Protein AF-A0A433MSZ1-F1 (afdb_monomer_lite)

Structure (mmCIF, N/CA/C/O backbone):
data_AF-A0A433MSZ1-F1
#
_entry.id   AF-A0A433MSZ1-F1
#
loop_
_atom_site.group_PDB
_atom_site.id
_atom_site.type_symbol
_atom_site.label_atom_id
_atom_site.label_alt_id
_atom_site.label_comp_id
_atom_site.label_asym_id
_atom_site.label_entity_id
_atom_site.label_seq_id
_atom_site.pdbx_PDB_ins_code
_atom_site.Cartn_x
_atom_site.Cartn_y
_atom_site.Cartn_z
_atom_site.occupancy
_atom_site.B_iso_or_equiv
_atom_site.auth_seq_id
_atom_site.auth_comp_id
_atom_site.auth_asym_id
_atom_site.auth_atom_id
_atom_site.pdbx_PDB_model_num
ATOM 1 N N . MET A 1 1 ? -8.673 -5.444 0.296 1.00 95.88 1 MET A N 1
ATOM 2 C CA . MET A 1 1 ? -7.773 -5.894 -0.797 1.00 95.88 1 MET A CA 1
ATOM 3 C C . MET A 1 1 ? -6.386 -6.208 -0.228 1.00 95.88 1 MET A C 1
ATOM 5 O O . MET A 1 1 ? -6.173 -5.918 0.942 1.00 95.88 1 MET A O 1
ATOM 9 N N . LEU A 1 2 ? -5.460 -6.829 -0.975 1.00 97.38 2 LEU A N 1
ATOM 10 C CA . LEU A 1 2 ? -4.060 -7.005 -0.524 1.00 97.38 2 LEU A CA 1
ATOM 11 C C . LEU A 1 2 ? -3.270 -5.706 -0.738 1.00 97.38 2 LEU A C 1
ATOM 13 O O . LEU A 1 2 ? -3.558 -5.018 -1.713 1.00 97.38 2 LEU A O 1
ATOM 17 N N . PRO A 1 3 ? -2.281 -5.351 0.099 1.00 97.31 3 PRO A N 1
ATOM 18 C CA . PRO A 1 3 ? -1.438 -4.195 -0.191 1.00 97.31 3 PRO A CA 1
ATOM 19 C C . PRO A 1 3 ? -0.696 -4.382 -1.532 1.00 97.31 3 PRO A C 1
ATOM 21 O O . PRO A 1 3 ? -0.422 -5.528 -1.918 1.00 97.31 3 PRO A O 1
ATOM 24 N N . PRO A 1 4 ? -0.340 -3.293 -2.235 1.00 97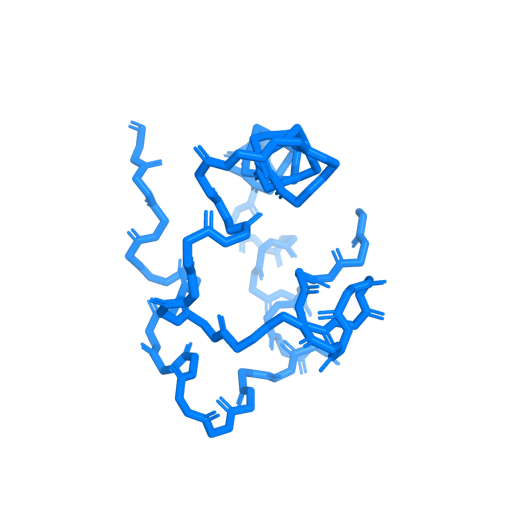.19 4 PRO A N 1
ATOM 25 C CA . PRO A 1 4 ? 0.238 -3.367 -3.579 1.00 97.19 4 PRO A CA 1
ATOM 26 C C . PRO A 1 4 ? 1.475 -4.275 -3.683 1.00 97.19 4 PRO A C 1
ATOM 28 O O . PRO A 1 4 ? 1.546 -5.107 -4.584 1.00 97.19 4 PRO A O 1
ATOM 31 N N . TRP A 1 5 ? 2.383 -4.230 -2.703 1.00 96.62 5 TRP A N 1
ATOM 32 C CA . TRP A 1 5 ? 3.596 -5.064 -2.671 1.00 96.62 5 TRP A CA 1
ATOM 33 C C . TRP A 1 5 ? 3.354 -6.563 -2.457 1.00 96.62 5 TRP A C 1
ATOM 35 O O . TRP A 1 5 ? 4.257 -7.359 -2.698 1.00 96.62 5 TRP A O 1
ATOM 45 N N . LEU A 1 6 ? 2.170 -6.972 -1.987 1.00 97.88 6 LEU A N 1
ATOM 46 C CA . LEU A 1 6 ? 1.798 -8.391 -1.929 1.00 97.88 6 LEU A CA 1
ATOM 47 C C . LEU A 1 6 ? 1.072 -8.848 -3.191 1.00 97.88 6 LEU A C 1
ATOM 49 O O . LEU A 1 6 ? 1.141 -10.027 -3.531 1.00 97.88 6 LEU A O 1
ATOM 53 N N . LYS A 1 7 ? 0.361 -7.943 -3.871 1.00 97.94 7 LYS A N 1
ATOM 54 C CA . LYS A 1 7 ? -0.324 -8.260 -5.126 1.00 97.94 7 LYS A CA 1
ATOM 55 C C . LYS A 1 7 ? 0.654 -8.341 -6.300 1.00 97.94 7 LYS A C 1
ATOM 57 O O . LYS A 1 7 ? 0.549 -9.286 -7.076 1.00 97.94 7 LYS A O 1
ATOM 62 N N . PHE A 1 8 ? 1.568 -7.378 -6.394 1.00 97.31 8 PHE A N 1
ATOM 63 C CA . PHE A 1 8 ? 2.599 -7.283 -7.429 1.00 97.31 8 PHE A CA 1
ATOM 64 C C . PHE A 1 8 ? 3.988 -7.154 -6.783 1.00 97.31 8 PHE A C 1
ATOM 66 O O . PHE A 1 8 ? 4.577 -6.068 -6.775 1.00 97.31 8 PHE A O 1
ATOM 73 N N . PRO A 1 9 ? 4.517 -8.236 -6.182 1.00 96.12 9 PRO A N 1
ATOM 74 C CA . PRO A 1 9 ? 5.837 -8.222 -5.546 1.00 96.12 9 PRO A CA 1
ATOM 75 C C . PRO A 1 9 ? 6.985 -7.906 -6.522 1.00 96.12 9 PRO A C 1
ATOM 77 O O . PRO A 1 9 ? 8.069 -7.511 -6.099 1.00 96.12 9 PRO A O 1
ATOM 80 N N . GLU A 1 10 ? 6.761 -8.072 -7.824 1.00 96.19 10 GLU A N 1
ATOM 81 C CA . GLU A 1 10 ? 7.706 -7.801 -8.903 1.00 96.19 10 GLU A CA 1
ATOM 82 C C . GLU A 1 10 ? 7.784 -6.326 -9.320 1.00 96.19 10 GLU A C 1
ATOM 84 O O . GLU A 1 10 ? 8.700 -5.972 -10.062 1.00 96.19 10 GLU A O 1
ATOM 89 N N . ILE A 1 11 ? 6.864 -5.464 -8.862 1.00 96.38 11 ILE A N 1
ATOM 90 C CA . ILE A 1 11 ? 6.846 -4.031 -9.187 1.00 96.38 11 ILE A CA 1
ATOM 91 C C . ILE A 1 11 ? 7.402 -3.227 -7.994 1.00 96.38 11 ILE A C 1
ATOM 93 O O . ILE A 1 11 ? 6.713 -3.032 -6.990 1.00 96.38 11 ILE A O 1
ATOM 97 N N . PRO A 1 12 ? 8.637 -2.692 -8.075 1.00 94.69 12 PRO A N 1
ATOM 98 C CA . PRO A 1 12 ? 9.206 -1.874 -7.005 1.00 94.69 12 PRO A CA 1
ATOM 99 C C . PRO A 1 12 ? 8.389 -0.595 -6.740 1.00 94.69 12 PRO A C 1
ATOM 101 O O . PRO A 1 12 ? 7.814 -0.047 -7.679 1.00 94.69 12 PRO A O 1
ATOM 104 N N . PRO A 1 13 ? 8.403 -0.031 -5.518 1.00 91.56 13 PRO A N 1
ATOM 105 C CA . PRO A 1 13 ? 7.552 1.104 -5.115 1.00 91.56 13 PRO A CA 1
ATOM 106 C C . PRO A 1 13 ? 7.662 2.367 -5.988 1.00 91.56 13 PRO A C 1
ATOM 108 O O . PRO A 1 13 ? 6.724 3.149 -6.079 1.00 91.56 13 PRO A O 1
ATOM 111 N N . ARG A 1 14 ? 8.800 2.583 -6.659 1.00 90.69 14 ARG A N 1
ATOM 112 C CA . ARG A 1 14 ? 9.036 3.734 -7.559 1.00 90.69 14 ARG A CA 1
ATOM 113 C C . ARG A 1 14 ? 9.044 3.361 -9.044 1.00 90.69 14 ARG A C 1
ATOM 115 O O . ARG A 1 14 ? 9.517 4.135 -9.872 1.00 90.69 14 ARG A O 1
ATOM 122 N N . SER A 1 15 ? 8.584 2.159 -9.376 1.00 95.81 15 SER A N 1
ATOM 123 C CA . SER A 1 15 ? 8.509 1.688 -10.755 1.00 95.81 15 SER A CA 1
ATOM 124 C C . SER A 1 15 ? 7.438 2.439 -11.543 1.00 95.81 15 SER A C 1
ATOM 126 O O . SER A 1 15 ? 6.378 2.770 -11.013 1.00 95.81 15 SER A O 1
ATOM 128 N N . ILE A 1 16 ? 7.682 2.627 -12.842 1.00 95.88 16 ILE A N 1
ATOM 129 C CA . ILE A 1 16 ? 6.665 3.118 -13.781 1.00 95.88 16 ILE A CA 1
ATOM 130 C C . ILE A 1 16 ? 5.465 2.164 -13.892 1.00 95.88 16 ILE A C 1
ATOM 132 O O . ILE A 1 16 ? 4.390 2.598 -14.282 1.00 95.88 16 ILE A O 1
ATOM 136 N N . GLY A 1 17 ? 5.617 0.896 -13.489 1.00 96.25 17 GLY A N 1
ATOM 137 C CA . GLY A 1 17 ? 4.523 -0.082 -13.461 1.00 96.25 17 GLY A CA 1
ATOM 138 C C . GLY A 1 17 ? 3.364 0.281 -12.524 1.00 96.25 17 GLY A C 1
ATOM 139 O O . GLY A 1 17 ? 2.279 -0.248 -12.691 1.00 96.25 17 GLY A O 1
ATOM 140 N N . TRP A 1 18 ? 3.551 1.214 -11.583 1.00 96.38 18 TRP A N 1
ATOM 141 C CA . TRP A 1 18 ? 2.456 1.762 -10.763 1.00 96.38 18 TRP A CA 1
ATOM 142 C C . TRP A 1 18 ? 1.682 2.900 -11.442 1.00 96.38 18 TRP A C 1
ATOM 144 O O . TRP A 1 18 ? 0.756 3.448 -10.855 1.00 96.38 18 TRP A O 1
ATOM 154 N N . ARG A 1 19 ? 2.101 3.304 -12.644 1.00 95.19 19 ARG A N 1
ATOM 155 C CA . ARG A 1 19 ? 1.519 4.402 -13.433 1.00 95.19 19 ARG A CA 1
ATOM 156 C C . ARG A 1 19 ? 1.170 3.973 -14.859 1.00 95.19 19 ARG A C 1
ATOM 158 O O . ARG A 1 19 ? 1.035 4.836 -15.718 1.00 95.19 19 ARG A O 1
ATOM 165 N N . MET A 1 20 ? 1.199 2.666 -15.130 1.00 94.25 20 MET A N 1
ATOM 166 C CA . MET A 1 20 ? 0.800 2.076 -16.403 1.00 94.25 20 MET A CA 1
ATOM 167 C C . MET A 1 20 ? 0.349 0.625 -16.211 1.00 94.25 20 MET A C 1
ATOM 169 O O . MET A 1 20 ? 1.042 -0.160 -15.560 1.00 94.25 20 MET A O 1
ATOM 173 N N . GLY A 1 21 ? -0.740 0.250 -16.885 1.00 94.19 21 GLY A N 1
ATOM 174 C CA . GLY A 1 21 ? -1.243 -1.126 -16.951 1.00 94.19 21 GLY A CA 1
ATOM 175 C C . GLY A 1 21 ? -1.790 -1.634 -15.615 1.00 94.19 21 GLY A C 1
ATOM 176 O O . GLY A 1 21 ? -2.166 -0.849 -14.752 1.00 94.19 21 GLY A O 1
ATOM 177 N N . ASP A 1 22 ? -1.782 -2.955 -15.429 1.00 96.19 22 ASP A N 1
ATOM 178 C CA . ASP A 1 22 ? -2.435 -3.631 -14.297 1.00 96.19 22 ASP A CA 1
ATOM 179 C C . ASP A 1 22 ? -1.994 -3.131 -12.907 1.00 96.19 22 ASP A C 1
ATOM 181 O O . ASP A 1 22 ? -2.761 -3.203 -11.943 1.00 96.19 22 ASP A O 1
ATOM 185 N N . GLY A 1 23 ? -0.755 -2.641 -12.778 1.00 97.00 23 GLY A N 1
ATOM 186 C CA . GLY A 1 23 ? -0.258 -2.083 -11.522 1.00 97.00 23 GLY A CA 1
ATOM 187 C C . GLY A 1 23 ? -0.923 -0.752 -11.165 1.00 97.00 23 GLY A C 1
ATOM 188 O O . GLY A 1 23 ? -1.233 -0.530 -9.996 1.00 97.00 23 GLY A O 1
ATOM 189 N N . GLU A 1 24 ? -1.182 0.107 -12.154 1.00 97.56 24 GLU A N 1
ATOM 190 C CA . GLU A 1 24 ? -1.914 1.365 -11.966 1.00 97.56 24 GLU A CA 1
ATOM 191 C C . GLU A 1 24 ? -3.373 1.096 -11.606 1.00 97.56 24 GLU A C 1
ATOM 193 O O . GLU A 1 24 ? -3.829 1.576 -10.570 1.00 97.56 24 GLU A O 1
ATOM 198 N N . ASP A 1 25 ? -4.060 0.264 -12.393 1.00 97.62 25 ASP A N 1
ATOM 199 C CA . ASP A 1 25 ? -5.470 -0.069 -12.167 1.00 97.62 25 ASP A CA 1
ATOM 200 C C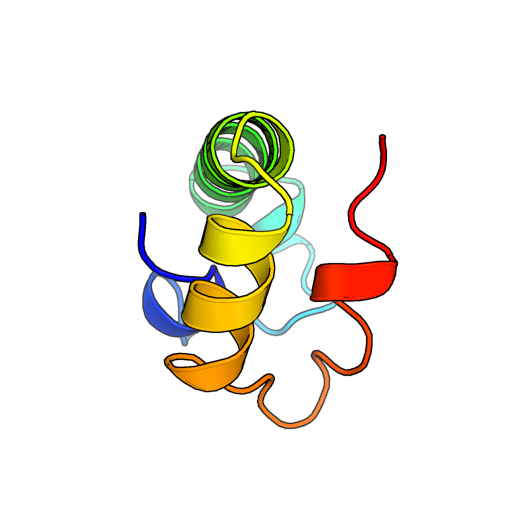 . ASP A 1 25 ? -5.685 -0.622 -10.750 1.00 97.62 25 ASP A C 1
ATOM 202 O O . ASP A 1 25 ? -6.534 -0.146 -9.995 1.00 97.62 25 ASP A O 1
ATOM 206 N N . TYR A 1 26 ? -4.843 -1.570 -10.326 1.00 97.75 26 TYR A N 1
ATOM 207 C CA . TYR A 1 26 ? -4.938 -2.129 -8.981 1.00 97.75 26 TYR A CA 1
ATOM 208 C C . TYR A 1 26 ? -4.597 -1.124 -7.884 1.00 97.75 26 TYR A C 1
ATOM 210 O O . TYR A 1 26 ? -5.199 -1.171 -6.812 1.00 97.75 26 TYR A O 1
ATOM 218 N N . LEU A 1 27 ? -3.597 -0.263 -8.097 1.00 96.19 27 LEU A N 1
ATOM 219 C CA . LEU A 1 27 ? -3.223 0.740 -7.107 1.00 96.19 27 LEU A CA 1
ATOM 220 C C . LEU A 1 27 ? -4.361 1.743 -6.900 1.00 96.19 27 LEU A C 1
ATOM 222 O O . LEU A 1 27 ? -4.640 2.082 -5.753 1.00 96.19 27 LEU A O 1
ATOM 226 N N . LEU A 1 28 ? -5.034 2.164 -7.974 1.00 95.75 28 LEU A N 1
ATOM 227 C CA . LEU A 1 28 ? -6.203 3.042 -7.910 1.00 95.75 28 LEU A CA 1
ATOM 228 C C . LEU A 1 28 ? -7.364 2.372 -7.166 1.00 95.75 28 LEU A C 1
ATOM 230 O O . LEU A 1 28 ? -7.830 2.915 -6.166 1.00 95.75 28 LEU A O 1
ATOM 234 N N . ASP A 1 29 ? -7.747 1.153 -7.559 1.00 97.56 29 ASP A N 1
ATOM 235 C CA . ASP A 1 29 ? -8.805 0.395 -6.876 1.00 97.56 29 ASP A CA 1
ATOM 236 C C . ASP A 1 29 ? -8.480 0.171 -5.391 1.00 97.56 29 ASP A C 1
ATOM 238 O O . ASP A 1 29 ? -9.343 0.248 -4.511 1.00 97.56 29 ASP A O 1
ATOM 242 N N . TRP A 1 30 ? -7.210 -0.122 -5.093 1.00 97.38 30 TRP A N 1
ATOM 243 C CA . TRP A 1 30 ? -6.752 -0.336 -3.729 1.00 97.38 30 TRP A CA 1
ATOM 244 C C . TRP A 1 30 ? -6.818 0.945 -2.901 1.00 97.38 30 TRP A C 1
ATOM 246 O O . TRP A 1 30 ? -7.242 0.879 -1.746 1.00 97.38 30 TRP A O 1
ATOM 256 N N . LEU A 1 31 ? -6.412 2.087 -3.467 1.00 96.00 31 LEU A N 1
ATOM 257 C CA . LEU A 1 31 ? -6.472 3.391 -2.805 1.00 96.00 31 LEU A CA 1
ATOM 258 C C . LEU A 1 31 ? -7.919 3.779 -2.504 1.00 96.00 31 LEU A C 1
ATOM 260 O O . LEU A 1 31 ? -8.215 4.092 -1.352 1.00 96.00 31 LEU A O 1
ATOM 264 N N . ASP A 1 32 ? -8.821 3.663 -3.479 1.00 96.38 32 ASP A N 1
ATOM 265 C CA . ASP A 1 32 ? -10.250 3.940 -3.299 1.00 96.38 32 ASP A CA 1
ATOM 266 C C . ASP A 1 32 ? -10.848 3.074 -2.185 1.00 96.38 32 ASP A C 1
ATOM 268 O O . ASP A 1 32 ? -11.505 3.571 -1.263 1.00 96.38 32 ASP A O 1
ATOM 272 N N . TRP A 1 33 ? -10.564 1.768 -2.213 1.00 97.06 33 TRP A N 1
ATOM 273 C CA . TRP A 1 33 ? -11.002 0.858 -1.163 1.00 97.06 33 TRP A CA 1
ATOM 274 C C . TRP A 1 33 ? -10.421 1.242 0.203 1.00 97.06 33 TRP A C 1
ATOM 276 O O . TRP A 1 33 ? -11.175 1.337 1.173 1.00 97.06 33 TRP A O 1
ATOM 286 N N . PHE A 1 34 ? -9.104 1.446 0.301 1.00 96.56 34 PHE A N 1
ATOM 287 C CA . PHE A 1 34 ? -8.409 1.685 1.566 1.00 96.56 34 PHE A CA 1
ATOM 288 C C . PHE A 1 34 ? -8.814 3.017 2.199 1.00 96.56 34 PHE A C 1
ATOM 290 O O . PHE A 1 34 ? -9.069 3.070 3.402 1.00 96.56 34 PHE A O 1
ATOM 297 N N . LEU A 1 35 ? -8.919 4.082 1.402 1.00 94.75 35 LEU A N 1
ATOM 298 C CA . LEU A 1 35 ? -9.309 5.415 1.864 1.00 94.75 35 LEU A CA 1
ATOM 299 C C . LEU A 1 35 ? -10.793 5.498 2.229 1.00 94.75 35 LEU A C 1
ATOM 301 O O . LEU A 1 35 ? -11.151 6.290 3.100 1.00 94.75 35 LEU A O 1
ATOM 305 N N . GLY A 1 36 ? -11.633 4.647 1.634 1.00 95.50 36 GLY A N 1
ATOM 306 C CA . GLY A 1 36 ? -13.034 4.482 2.019 1.00 95.50 36 GLY A CA 1
ATOM 307 C C . GLY A 1 36 ? -13.251 3.748 3.350 1.00 95.50 36 GLY A C 1
ATOM 308 O O . GLY A 1 36 ? -14.376 3.732 3.848 1.00 95.50 36 GLY A O 1
ATOM 309 N N . GLN A 1 37 ? -12.214 3.135 3.937 1.00 96.06 37 GLN A N 1
ATOM 310 C CA . GLN A 1 37 ? -12.324 2.460 5.233 1.00 96.06 37 GLN A CA 1
ATOM 311 C C . GLN A 1 37 ? -12.223 3.447 6.405 1.00 96.06 37 GLN A C 1
ATOM 313 O O . GLN A 1 37 ? -11.554 4.481 6.333 1.00 96.06 37 GLN A O 1
ATOM 318 N N . ASP A 1 38 ? -12.829 3.088 7.537 1.00 96.31 38 ASP A N 1
ATOM 319 C CA . ASP A 1 38 ? -12.673 3.845 8.777 1.00 96.31 38 ASP A CA 1
ATOM 320 C C . ASP A 1 38 ? -11.234 3.767 9.338 1.00 96.31 38 ASP A C 1
ATOM 322 O O . ASP A 1 38 ? -10.395 2.966 8.918 1.00 96.31 38 ASP A O 1
ATOM 326 N N . GLU A 1 39 ? -10.915 4.638 10.294 1.00 94.88 39 GLU A N 1
ATOM 327 C CA . GLU A 1 39 ? -9.579 4.717 10.897 1.00 94.88 39 GLU A CA 1
ATOM 328 C C . GLU A 1 39 ? -9.147 3.431 11.618 1.00 94.88 39 GLU A C 1
ATOM 330 O O . GLU A 1 39 ? -7.991 3.029 11.487 1.00 94.88 39 GLU A O 1
ATOM 335 N N . VAL A 1 40 ? -10.061 2.750 12.313 1.00 97.00 40 VAL A N 1
ATOM 336 C CA . VAL A 1 40 ? -9.762 1.504 13.036 1.00 97.00 40 VAL A CA 1
ATOM 337 C C . VAL A 1 40 ? -9.417 0.397 12.045 1.00 97.00 40 VAL A C 1
ATOM 339 O O . VAL A 1 40 ? -8.420 -0.305 12.216 1.00 97.00 40 VAL A O 1
ATOM 342 N N . THR A 1 41 ? -10.198 0.278 10.974 1.00 96.62 41 THR A N 1
ATOM 343 C CA . THR A 1 41 ? -9.983 -0.695 9.903 1.00 96.62 41 THR A CA 1
ATOM 344 C C . THR A 1 41 ? -8.657 -0.443 9.183 1.00 96.62 41 THR A C 1
ATOM 346 O O . THR A 1 41 ? -7.883 -1.383 8.983 1.00 96.62 41 THR A O 1
ATOM 349 N N . ARG A 1 42 ? -8.332 0.816 8.858 1.00 95.94 42 ARG A N 1
ATOM 350 C CA . ARG A 1 42 ? -7.036 1.179 8.251 1.00 95.94 42 ARG A CA 1
ATOM 351 C C . ARG A 1 42 ? -5.860 0.876 9.178 1.00 95.94 42 ARG A C 1
ATOM 353 O O . ARG A 1 42 ? -4.873 0.298 8.728 1.00 95.94 42 ARG A O 1
ATOM 360 N N . ALA A 1 43 ? -5.973 1.192 10.469 1.00 95.69 43 ALA A N 1
ATOM 361 C CA . ALA A 1 43 ? -4.930 0.914 11.457 1.00 95.69 43 ALA A CA 1
ATOM 362 C C . ALA A 1 43 ? -4.707 -0.596 11.657 1.00 95.69 43 ALA A C 1
ATOM 364 O O . ALA A 1 43 ? -3.565 -1.070 11.675 1.00 95.69 43 ALA A O 1
ATOM 365 N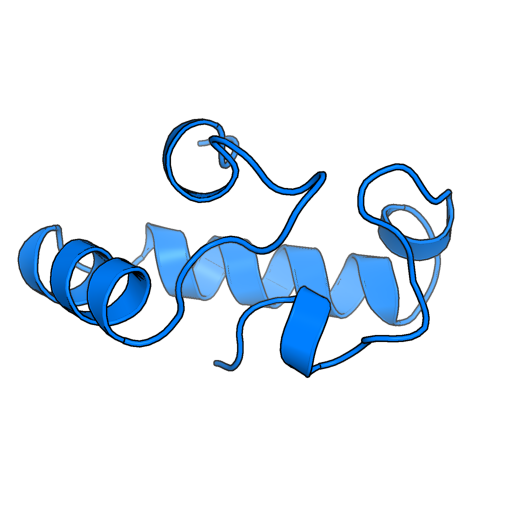 N . ALA A 1 44 ? -5.790 -1.375 11.743 1.00 97.50 44 ALA A N 1
ATOM 366 C CA . ALA A 1 44 ? -5.725 -2.832 11.822 1.00 97.50 44 ALA A CA 1
ATOM 367 C C . ALA A 1 44 ? -5.093 -3.437 10.559 1.00 97.50 44 ALA A C 1
ATOM 369 O O . ALA A 1 44 ? -4.278 -4.359 10.648 1.00 97.50 44 ALA A O 1
ATOM 370 N N . PHE A 1 45 ? -5.419 -2.892 9.384 1.00 97.38 45 PHE A N 1
ATOM 371 C CA . PHE A 1 45 ? -4.826 -3.309 8.119 1.00 97.38 45 PHE A CA 1
ATOM 372 C C . PHE A 1 45 ? -3.320 -3.026 8.068 1.00 97.38 45 PHE A C 1
ATOM 374 O O . PHE A 1 45 ? -2.551 -3.942 7.778 1.00 97.38 45 PHE A O 1
ATOM 381 N N . ALA A 1 46 ? -2.891 -1.808 8.414 1.00 95.69 46 ALA A N 1
ATOM 382 C CA . ALA A 1 46 ? -1.479 -1.423 8.446 1.00 95.69 46 ALA A CA 1
ATOM 383 C C . ALA A 1 46 ? -0.669 -2.249 9.462 1.00 95.69 46 ALA A C 1
ATOM 385 O O . ALA A 1 46 ? 0.477 -2.606 9.205 1.00 95.69 46 ALA A O 1
ATOM 386 N N . THR A 1 47 ? -1.289 -2.632 10.585 1.00 96.31 47 THR A N 1
ATOM 387 C CA . THR A 1 47 ? -0.681 -3.541 11.573 1.00 96.31 47 THR A CA 1
ATOM 388 C C . THR A 1 47 ? -0.512 -4.954 11.014 1.00 96.31 47 THR A C 1
ATOM 390 O O . THR A 1 47 ? 0.512 -5.598 11.229 1.00 96.31 47 THR A O 1
ATOM 393 N N . ARG A 1 48 ? -1.520 -5.458 10.292 1.00 97.69 48 ARG A N 1
ATOM 394 C CA . ARG A 1 48 ? -1.493 -6.799 9.693 1.00 97.69 48 ARG A CA 1
ATOM 395 C C . ARG A 1 48 ? -0.503 -6.898 8.533 1.00 97.69 48 ARG A C 1
ATOM 397 O O . ARG A 1 48 ? 0.093 -7.954 8.332 1.00 97.69 48 ARG A O 1
ATOM 404 N N . PHE A 1 49 ? -0.365 -5.828 7.760 1.00 97.19 49 PHE A N 1
ATOM 405 C CA . PHE A 1 49 ? 0.442 -5.775 6.552 1.00 97.19 49 PHE A CA 1
ATOM 406 C C . PHE A 1 49 ? 1.450 -4.633 6.647 1.00 97.19 49 PHE A C 1
ATOM 408 O O . PHE A 1 49 ? 1.237 -3.561 6.081 1.00 97.19 49 PHE A O 1
ATOM 415 N N . ALA A 1 50 ? 2.546 -4.878 7.365 1.00 95.94 50 ALA A N 1
ATOM 416 C CA . ALA A 1 50 ? 3.613 -3.900 7.532 1.00 95.94 50 ALA A CA 1
ATOM 417 C C . ALA A 1 50 ? 4.218 -3.476 6.182 1.00 95.94 50 ALA A C 1
ATOM 419 O O . ALA A 1 50 ? 4.356 -4.292 5.264 1.00 95.94 50 ALA A O 1
ATOM 420 N N . GLU A 1 51 ? 4.588 -2.199 6.089 1.00 96.75 51 GLU A N 1
ATOM 421 C CA . GLU A 1 51 ? 5.300 -1.638 4.942 1.00 96.75 51 GLU A CA 1
ATOM 422 C C . GLU A 1 51 ? 6.687 -2.296 4.831 1.00 96.75 51 GLU A C 1
ATOM 424 O O . GLU A 1 51 ? 7.455 -2.284 5.799 1.00 96.75 51 GLU A O 1
ATOM 429 N N . PRO A 1 52 ? 7.028 -2.909 3.688 1.00 96.00 52 PRO A N 1
ATOM 43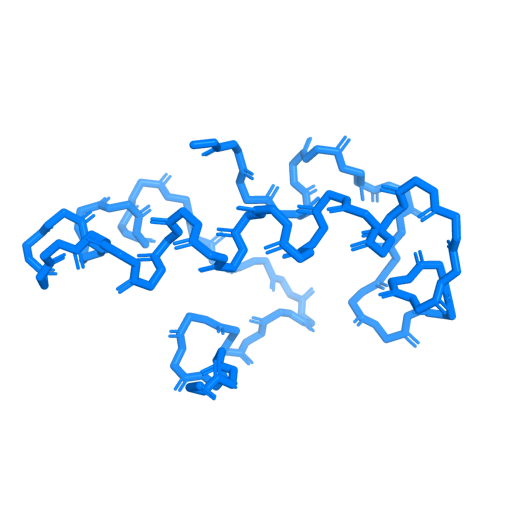0 C CA . PRO A 1 52 ? 8.373 -3.410 3.459 1.00 96.00 52 PRO A CA 1
ATOM 431 C C . PRO A 1 52 ? 9.333 -2.261 3.123 1.00 96.00 52 PRO A C 1
ATOM 433 O O . PRO A 1 52 ? 8.924 -1.129 2.861 1.00 96.00 52 PRO A O 1
ATOM 436 N N . LEU A 1 53 ? 10.631 -2.575 3.071 1.00 93.75 53 LEU A N 1
ATOM 437 C CA . LEU A 1 53 ? 11.671 -1.617 2.693 1.00 93.75 53 LEU A CA 1
ATOM 438 C C . LEU A 1 53 ? 11.343 -0.935 1.351 1.00 93.75 53 LEU A C 1
ATOM 440 O O . LEU A 1 53 ? 11.075 -1.602 0.348 1.00 93.75 53 LEU A O 1
ATOM 444 N N . GLY A 1 54 ? 11.409 0.394 1.324 1.00 92.62 54 GLY A N 1
ATOM 445 C CA . GLY A 1 54 ? 11.105 1.231 0.165 1.00 92.62 54 GLY A CA 1
ATOM 446 C C . GLY A 1 54 ? 9.642 1.671 0.037 1.00 92.62 54 GLY A C 1
ATOM 447 O O . GLY A 1 54 ? 9.356 2.458 -0.870 1.00 92.62 54 GLY A O 1
ATOM 448 N N . TRP A 1 55 ? 8.743 1.174 0.895 1.00 94.69 55 TRP A N 1
ATOM 449 C CA . TRP A 1 55 ? 7.325 1.558 0.977 1.00 94.69 55 TRP A CA 1
ATOM 450 C C . TRP A 1 55 ? 7.010 2.399 2.220 1.00 94.69 55 TRP A C 1
ATOM 452 O O . TRP A 1 55 ? 5.849 2.538 2.597 1.00 94.69 55 TRP A O 1
ATOM 462 N N . GLU A 1 56 ? 8.031 2.948 2.872 1.00 93.75 56 GLU A N 1
ATOM 463 C CA . GLU A 1 56 ? 7.874 3.679 4.122 1.00 93.75 56 GLU A CA 1
ATOM 464 C C . GLU A 1 56 ? 6.947 4.888 3.952 1.00 93.75 56 GLU A C 1
ATOM 466 O O . GLU A 1 56 ? 7.103 5.709 3.044 1.00 93.75 56 GLU A O 1
ATOM 471 N N . GLY A 1 57 ? 5.980 5.001 4.858 1.00 92.19 57 GLY A N 1
ATOM 472 C CA . GLY A 1 57 ? 4.984 6.060 4.856 1.00 92.19 57 GLY A CA 1
ATOM 473 C C . GLY A 1 57 ? 3.898 5.894 3.794 1.00 92.19 57 GLY A C 1
ATOM 474 O O . GLY A 1 57 ? 3.081 6.801 3.650 1.00 92.19 57 GLY A O 1
ATOM 475 N N . PHE A 1 58 ? 3.839 4.776 3.064 1.00 93.56 58 PHE A N 1
ATOM 476 C CA . PHE A 1 58 ? 2.815 4.535 2.046 1.00 93.56 58 PHE A CA 1
ATOM 477 C C . PHE A 1 58 ? 1.390 4.710 2.589 1.00 93.56 58 PHE A C 1
ATOM 479 O O . PHE A 1 58 ? 0.591 5.425 1.985 1.00 93.56 58 PHE A O 1
ATOM 486 N N . TYR A 1 59 ? 1.078 4.148 3.761 1.00 93.75 59 TYR A N 1
ATOM 487 C CA . TYR A 1 59 ? -0.249 4.298 4.367 1.00 93.75 59 TYR A CA 1
ATOM 488 C C . TYR A 1 59 ? -0.556 5.736 4.807 1.00 93.75 59 TYR A C 1
ATOM 490 O O . TYR A 1 59 ? -1.722 6.127 4.862 1.00 93.75 59 TYR A O 1
ATOM 498 N N . HIS A 1 60 ? 0.472 6.531 5.114 1.00 88.56 60 HIS A N 1
ATOM 499 C CA . HIS A 1 60 ? 0.336 7.921 5.559 1.00 88.56 60 HIS A CA 1
ATOM 500 C C . HIS A 1 60 ? 0.281 8.925 4.401 1.00 88.56 60 HIS A C 1
ATOM 502 O O . HIS A 1 60 ? -0.306 9.997 4.544 1.00 8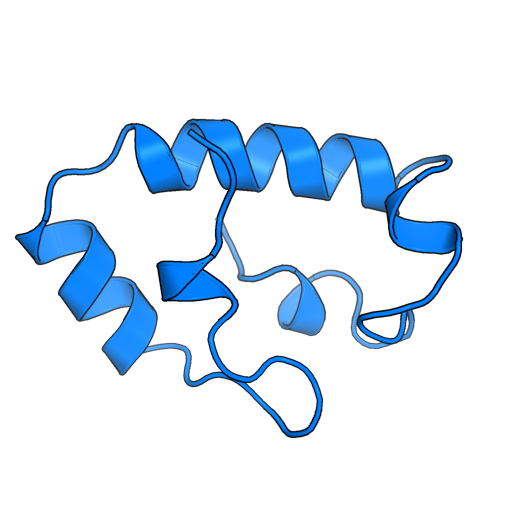8.56 60 HIS A O 1
ATOM 508 N N . HIS A 1 61 ? 0.908 8.592 3.273 1.00 83.56 61 HIS A N 1
ATOM 509 C CA . HIS A 1 61 ? 1.050 9.456 2.102 1.00 83.56 61 HIS A CA 1
ATOM 510 C C . HIS A 1 61 ? 0.109 9.092 0.954 1.00 83.56 61 HIS A C 1
ATOM 512 O O . HIS A 1 61 ? 0.183 9.732 -0.096 1.00 83.56 61 HIS A O 1
ATOM 518 N N . ALA A 1 62 ? -0.765 8.096 1.139 1.00 69.69 62 ALA A N 1
ATOM 519 C CA . ALA A 1 62 ? -1.827 7.789 0.191 1.00 69.69 62 ALA A CA 1
ATOM 520 C C . ALA A 1 62 ? -2.579 9.092 -0.167 1.00 69.69 62 ALA A C 1
ATOM 522 O O . ALA A 1 62 ? -3.088 9.762 0.743 1.00 69.69 62 ALA A O 1
ATOM 523 N N . PRO A 1 63 ? -2.577 9.512 -1.448 1.00 56.28 63 PRO A N 1
ATOM 524 C CA . PRO A 1 63 ? -3.201 10.766 -1.853 1.00 56.28 63 PRO A CA 1
ATOM 525 C C . PRO A 1 63 ? -4.695 10.719 -1.521 1.00 56.28 63 PRO A C 1
ATOM 527 O O . PRO A 1 63 ? -5.333 9.699 -1.753 1.00 56.28 63 PRO A O 1
ATOM 530 N N . ARG A 1 64 ? -5.217 11.797 -0.923 1.00 50.53 64 ARG A N 1
ATOM 531 C CA . ARG A 1 64 ? -6.656 11.957 -0.665 1.00 50.53 64 ARG A CA 1
ATOM 532 C C . ARG A 1 64 ? -7.441 12.140 -1.951 1.00 50.53 64 ARG A C 1
ATOM 534 O O . ARG A 1 64 ? -6.895 12.816 -2.852 1.00 50.53 64 ARG A O 1
#

pLDDT: mean 93.85, std 8.29, range [50.53,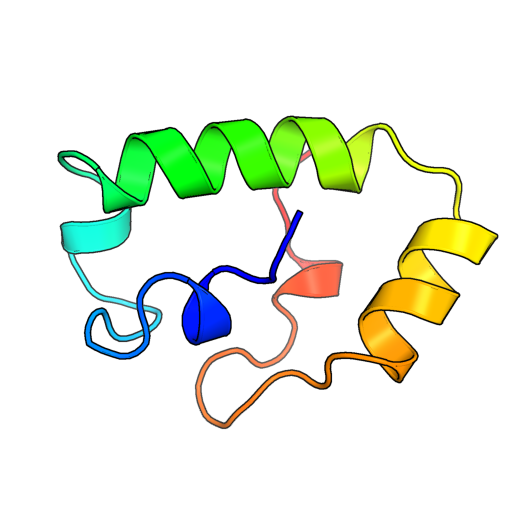 97.94]

Secondary structure (DSSP, 8-state):
---HHHH-TTS-TT-GGGGSTHHHHHHHHHHHHHHTS-HHHHHHHHHHSPPPTT-TTHHHH---

Organism: NCBI:txid1775474

Foldseek 3Di:
DAPLCVVCVPAAPPHCCCVDDPNVVVLVVVLVVLVPDDPVVNVVNCVVPPQDPRCPCVSVVSPD

Radius of gyration: 11.27 Å; chains: 1; bounding box: 25×20×30 Å

Sequence (64 aa):
MLPPWLKFPEIPPRSIGWRMGDGEDYLLDWLDWFLGQDEVTRAAFATRFAEPLGWEGFYHHAPR